Protein AF-A0A376P283-F1 (afdb_monomer)

Secondary structure (DSSP, 8-state):
--PEEEEEEEES--SS-HHHHHTT-SS-S---TT--SS--S--HHHHHHHHHHHHHHHHTTT-TT-EEEEEEEEE-TTSSEEEEEEEEE--PPPP-----

Mean predicted aligned error: 8.43 Å

pLDDT: mean 79.55, std 17.89, range [42.09, 98.12]

Sequence (100 aa):
MSAEIQQINIVGNHAFTTDELISHFQLRDEVPWWNVVGDRKYQKQKLAGDLETLRSYYLDRGYARFNIDSTQVSLTPDKKGIYVTVNITEGDQYKLLALK

InterPro domains:
  IPR010827 POTRA domain, BamA/TamA-like [PF07244] (4-91)
  IPR034746 POTRA domain [PS51779] (3-91)

Nearest PDB structures (foldseek):
  4xga-assembly1_B  TM=9.097E-01  e=1.443E-15  Escherichia coli K-12
  8bwc-assembly1_A  TM=9.001E-01  e=9.049E-16  Escherichia coli
  8q0g-assembly1_A  TM=8.940E-01  e=3.925E-15  Escherichia coli
  8pzv-assembly1_A  TM=9.008E-01  e=2.716E-14  Escherichia coli
  8qpv-assembly1_A  TM=8.974E-01  e=5.292E-14  Escherichia coli

Foldseek 3Di:
DAAAAQDEAEAQDDPDDPCVLCVQAPNDNDDPPVVPPDDSHPDVVSVVVSVVSSVCVLVVQQLVVKDFPDWDWDADPVRRYIYIYTYIHSHDHDDPPPPD

Structure (mmCIF, N/CA/C/O backbone):
data_AF-A0A376P283-F1
#
_entry.id   AF-A0A376P283-F1
#
loop_
_atom_site.group_PDB
_atom_site.id
_atom_site.type_symbol
_atom_site.label_atom_id
_atom_site.label_alt_id
_atom_site.label_comp_id
_atom_site.label_asym_id
_atom_site.label_entity_id
_atom_site.label_seq_id
_atom_site.pdbx_PDB_ins_code
_atom_site.Cartn_x
_atom_site.Cartn_y
_atom_site.Cartn_z
_atom_site.occupancy
_atom_site.B_iso_or_equiv
_atom_site.auth_seq_id
_atom_site.auth_comp_id
_atom_site.auth_asym_id
_atom_site.auth_atom_id
_atom_site.pdbx_PDB_model_num
ATOM 1 N N . MET A 1 1 ? -16.425 5.488 20.708 1.00 42.09 1 MET A N 1
ATOM 2 C CA . MET A 1 1 ? -16.517 4.247 19.913 1.00 42.09 1 MET A CA 1
ATOM 3 C C . MET A 1 1 ? -15.231 4.149 19.110 1.00 42.09 1 MET A C 1
ATOM 5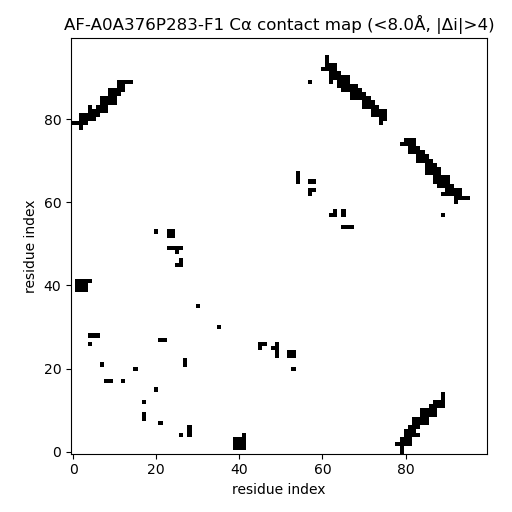 O O . MET A 1 1 ? -14.996 5.013 18.276 1.00 42.09 1 MET A O 1
ATOM 9 N N . SER A 1 2 ? -14.335 3.233 19.469 1.00 51.97 2 SER A N 1
ATOM 10 C CA . SER A 1 2 ? -13.098 2.954 18.730 1.00 51.97 2 SER A CA 1
ATOM 11 C C . SER A 1 2 ? -13.385 1.800 17.779 1.00 51.97 2 SER A C 1
ATOM 13 O O . SER A 1 2 ? -13.722 0.718 18.247 1.00 51.97 2 SER A O 1
ATOM 15 N N . ALA A 1 3 ? -13.334 2.056 16.476 1.00 56.25 3 ALA A N 1
ATOM 16 C CA . ALA A 1 3 ? -13.398 1.004 15.472 1.00 56.25 3 ALA A CA 1
ATOM 17 C C . ALA A 1 3 ? -11.968 0.534 15.178 1.00 56.25 3 ALA A C 1
ATOM 19 O O . ALA A 1 3 ? -11.073 1.365 14.988 1.00 56.25 3 ALA A O 1
ATOM 20 N N . GLU A 1 4 ? -11.766 -0.777 15.199 1.00 63.81 4 GLU A N 1
ATOM 21 C CA . GLU A 1 4 ? -10.474 -1.427 14.982 1.00 63.81 4 GLU A CA 1
ATOM 22 C C . GLU A 1 4 ? -10.350 -1.821 13.508 1.00 63.81 4 GLU A C 1
ATOM 24 O O . GLU A 1 4 ? -11.352 -2.144 12.864 1.00 63.81 4 GLU A O 1
ATOM 29 N N . ILE A 1 5 ? -9.137 -1.776 12.954 1.00 66.62 5 ILE A N 1
ATOM 30 C CA . ILE A 1 5 ? -8.893 -2.369 11.635 1.00 66.62 5 ILE A CA 1
ATOM 31 C C . ILE A 1 5 ? -8.995 -3.879 11.811 1.00 66.62 5 ILE A C 1
ATOM 33 O O . ILE A 1 5 ? -8.424 -4.422 12.751 1.00 66.62 5 ILE A O 1
ATOM 37 N N . GLN A 1 6 ? -9.837 -4.498 10.991 1.00 71.25 6 GLN A N 1
ATOM 38 C CA . GLN A 1 6 ? -10.076 -5.941 11.016 1.00 71.25 6 GLN A CA 1
ATOM 39 C C . GLN A 1 6 ? -9.350 -6.654 9.885 1.00 71.25 6 GLN A C 1
ATOM 41 O O . GLN A 1 6 ? -9.092 -7.849 9.987 1.00 71.25 6 GLN A O 1
ATOM 46 N N . GLN A 1 7 ? -9.152 -5.952 8.767 1.00 81.06 7 GLN A N 1
ATOM 47 C CA . GLN A 1 7 ? -8.518 -6.521 7.596 1.00 81.06 7 GLN A CA 1
ATOM 48 C C . GLN A 1 7 ? -8.046 -5.424 6.645 1.00 81.06 7 GLN A C 1
ATOM 50 O O . GLN A 1 7 ? -8.783 -4.477 6.326 1.00 81.06 7 GLN A O 1
ATOM 55 N N . ILE A 1 8 ? -6.839 -5.613 6.123 1.00 85.50 8 ILE A N 1
ATOM 56 C CA . ILE A 1 8 ? -6.296 -4.872 4.989 1.00 85.50 8 ILE A CA 1
ATOM 57 C C . ILE A 1 8 ? -6.208 -5.829 3.799 1.00 85.50 8 ILE A C 1
ATOM 59 O O . ILE A 1 8 ? -5.693 -6.937 3.912 1.00 85.50 8 ILE A O 1
ATOM 63 N N . ASN A 1 9 ? -6.732 -5.409 2.652 1.00 90.75 9 ASN A N 1
ATOM 64 C CA . ASN A 1 9 ? -6.660 -6.157 1.406 1.00 90.75 9 ASN A CA 1
ATOM 65 C C . ASN A 1 9 ? -5.942 -5.326 0.343 1.00 90.75 9 ASN A C 1
ATOM 67 O O . ASN A 1 9 ? -6.253 -4.148 0.154 1.00 90.75 9 ASN A O 1
ATOM 71 N N . ILE A 1 10 ? -5.011 -5.950 -0.369 1.00 95.25 10 ILE A N 1
ATOM 72 C CA . ILE A 1 10 ? -4.307 -5.346 -1.500 1.00 95.25 10 ILE A CA 1
ATOM 73 C C . ILE A 1 10 ? -4.730 -6.116 -2.747 1.00 95.25 10 ILE A C 1
ATOM 75 O O . ILE A 1 10 ? -4.756 -7.345 -2.731 1.00 95.25 10 ILE A O 1
ATOM 79 N N . VAL A 1 11 ? -5.129 -5.390 -3.790 1.00 96.88 11 VAL A N 1
ATOM 80 C CA . VAL A 1 11 ? -5.591 -5.943 -5.069 1.00 96.88 11 VAL A CA 1
ATOM 81 C C . VAL A 1 11 ? -4.699 -5.415 -6.179 1.00 96.88 11 VAL A C 1
ATOM 83 O O . VAL A 1 11 ? -4.422 -4.219 -6.231 1.00 96.88 11 VAL A O 1
ATOM 86 N N . GLY A 1 12 ? -4.287 -6.302 -7.084 1.00 96.06 12 GLY A N 1
ATOM 87 C CA . GLY A 1 12 ? -3.396 -5.968 -8.197 1.00 96.06 12 GLY A CA 1
ATOM 88 C C . GLY A 1 12 ? -1.918 -6.240 -7.910 1.00 96.06 12 GLY A C 1
ATOM 89 O O . GLY A 1 12 ? -1.095 -6.075 -8.810 1.00 96.06 12 GLY A O 1
ATOM 90 N N . ASN A 1 13 ? -1.579 -6.711 -6.704 1.00 96.62 13 ASN A N 1
ATOM 91 C CA . ASN A 1 13 ? -0.265 -7.279 -6.418 1.00 96.62 13 ASN A CA 1
ATOM 92 C C . ASN A 1 13 ? -0.127 -8.670 -7.053 1.00 96.62 13 ASN A C 1
ATOM 94 O O . ASN A 1 13 ? -0.999 -9.524 -6.901 1.00 96.62 13 ASN A O 1
ATOM 98 N N . HIS A 1 14 ? 0.987 -8.894 -7.741 1.00 95.50 14 HIS A N 1
ATOM 99 C CA . HIS A 1 14 ? 1.332 -10.166 -8.376 1.00 95.50 14 HIS A CA 1
ATOM 100 C C . HIS A 1 14 ? 2.779 -10.558 -8.065 1.00 95.50 14 HIS A C 1
ATOM 102 O O . HIS A 1 14 ? 3.071 -11.743 -7.912 1.00 95.50 14 HIS A O 1
ATOM 108 N N . ALA A 1 15 ? 3.678 -9.578 -7.942 1.00 95.50 15 ALA A N 1
ATOM 109 C CA . ALA A 1 15 ? 5.079 -9.802 -7.606 1.00 95.50 15 ALA A CA 1
ATOM 110 C C . ALA A 1 15 ? 5.308 -10.168 -6.132 1.00 95.50 15 ALA A C 1
ATOM 112 O O . ALA A 1 15 ? 6.239 -10.913 -5.826 1.00 95.50 15 ALA A O 1
ATOM 113 N N . PHE A 1 16 ? 4.466 -9.652 -5.233 1.00 96.12 16 PHE A N 1
ATOM 114 C CA . PHE A 1 16 ? 4.572 -9.856 -3.786 1.00 96.12 16 PHE A CA 1
ATOM 115 C C . PHE A 1 16 ? 3.235 -10.299 -3.207 1.00 96.12 16 PHE A C 1
ATOM 117 O O . PHE A 1 16 ? 2.169 -9.926 -3.703 1.00 96.12 16 PHE A O 1
ATOM 124 N N . THR A 1 17 ? 3.276 -11.089 -2.136 1.00 96.00 17 THR A N 1
ATOM 125 C CA . THR A 1 17 ? 2.047 -11.502 -1.451 1.00 96.00 17 THR A CA 1
ATOM 126 C C . THR A 1 17 ? 1.492 -10.362 -0.602 1.00 96.00 17 THR A C 1
ATOM 128 O O . THR A 1 17 ? 2.228 -9.507 -0.117 1.00 96.00 17 THR A O 1
ATOM 131 N N . THR A 1 18 ? 0.176 -10.350 -0.403 1.00 93.00 18 THR A N 1
ATOM 132 C CA . THR A 1 18 ? -0.494 -9.329 0.412 1.00 93.00 18 THR A CA 1
ATOM 133 C C . THR A 1 18 ? 0.038 -9.323 1.849 1.00 93.00 18 THR A C 1
ATOM 135 O O . THR A 1 18 ? 0.289 -8.255 2.397 1.00 93.00 18 THR A O 1
ATOM 138 N N . ASP A 1 19 ? 0.297 -10.503 2.419 1.00 90.56 19 ASP A N 1
ATOM 139 C CA . ASP A 1 19 ? 0.876 -10.670 3.758 1.00 90.56 19 ASP A CA 1
ATOM 140 C C . ASP A 1 19 ? 2.286 -10.066 3.867 1.00 90.56 19 ASP A C 1
ATOM 142 O O . ASP A 1 19 ? 2.591 -9.354 4.822 1.00 90.56 19 ASP A O 1
ATOM 146 N N . GLU A 1 20 ? 3.130 -10.283 2.851 1.00 92.88 20 GLU A N 1
ATOM 147 C CA . GLU A 1 20 ? 4.474 -9.697 2.790 1.00 92.88 20 GLU A CA 1
ATOM 148 C C . GLU A 1 20 ? 4.411 -8.168 2.827 1.00 92.88 20 GLU A C 1
ATOM 150 O O . GLU A 1 20 ? 5.100 -7.534 3.623 1.00 92.88 20 GLU A O 1
ATOM 155 N N . LEU A 1 21 ? 3.540 -7.573 2.011 1.00 93.25 21 LEU A N 1
ATOM 156 C CA . LEU A 1 21 ? 3.376 -6.123 1.940 1.00 93.25 21 LEU A CA 1
ATOM 157 C C . LEU A 1 21 ? 2.824 -5.548 3.255 1.00 93.25 21 LEU A C 1
ATOM 159 O O . LEU A 1 21 ? 3.337 -4.546 3.756 1.00 93.25 21 LEU A O 1
ATOM 163 N N . ILE A 1 22 ? 1.817 -6.200 3.845 1.00 88.88 22 ILE A N 1
ATOM 164 C CA . ILE A 1 22 ? 1.189 -5.771 5.104 1.00 88.88 22 ILE A CA 1
ATOM 165 C C . ILE A 1 22 ? 2.137 -5.947 6.296 1.00 88.88 22 ILE A C 1
ATOM 167 O O . ILE A 1 22 ? 2.073 -5.164 7.242 1.00 88.88 22 ILE A O 1
ATOM 171 N N . SER A 1 23 ? 3.079 -6.894 6.255 1.00 88.12 23 SER A N 1
ATOM 172 C CA . SER A 1 23 ? 4.085 -7.048 7.314 1.00 88.12 23 SER A CA 1
ATOM 173 C C . SER A 1 23 ? 4.959 -5.799 7.508 1.00 88.12 23 SER A C 1
ATOM 175 O O . SER A 1 23 ? 5.594 -5.661 8.558 1.00 88.12 23 SER A O 1
ATOM 177 N N . HIS A 1 24 ? 5.011 -4.897 6.524 1.00 87.06 24 HIS A N 1
ATOM 178 C CA . HIS A 1 24 ? 5.721 -3.622 6.617 1.00 87.06 24 HIS A CA 1
ATOM 179 C C . HIS A 1 24 ? 4.855 -2.471 7.150 1.00 87.06 24 HIS A C 1
ATOM 181 O O . HIS A 1 24 ? 5.386 -1.396 7.429 1.00 87.06 24 HIS A O 1
ATOM 187 N N . PHE A 1 25 ? 3.544 -2.672 7.304 1.00 85.12 25 PHE A N 1
ATOM 188 C CA . PHE A 1 25 ? 2.618 -1.631 7.737 1.00 85.12 25 PHE A CA 1
ATOM 189 C C . PHE A 1 25 ? 2.644 -1.444 9.256 1.00 85.12 25 PHE A C 1
ATOM 191 O O . PHE A 1 25 ? 2.791 -2.379 10.048 1.00 85.12 25 PHE A O 1
ATOM 198 N N . GLN A 1 26 ? 2.465 -0.197 9.678 1.00 72.81 26 GLN A N 1
ATOM 199 C CA . GLN A 1 26 ? 2.303 0.196 11.071 1.00 72.81 26 GLN A CA 1
ATOM 200 C C . GLN A 1 26 ? 0.880 -0.075 11.573 1.00 72.81 26 GLN A C 1
ATOM 202 O O . GLN A 1 26 ? 0.687 -0.312 12.771 1.00 72.81 26 GLN A O 1
ATOM 207 N N . LEU A 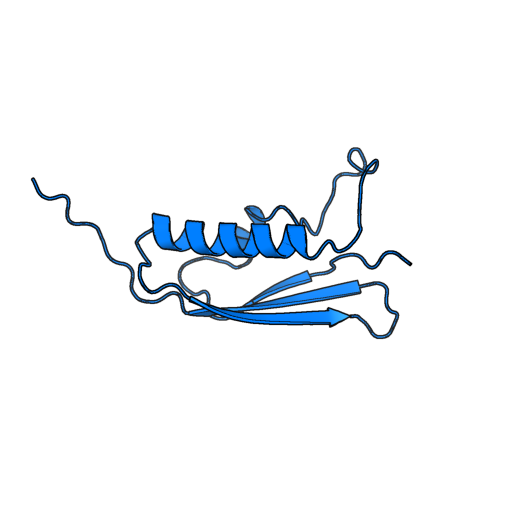1 27 ? -0.120 -0.056 10.684 1.00 67.56 27 LEU A N 1
ATOM 208 C CA . LEU A 1 27 ? -1.468 -0.555 10.948 1.00 67.56 27 LEU A CA 1
ATOM 209 C C . LEU A 1 27 ? -1.447 -2.089 11.032 1.00 67.56 27 LEU A C 1
ATOM 211 O O . LEU A 1 27 ? -1.836 -2.778 10.099 1.00 67.56 27 LEU A O 1
ATOM 215 N N . ARG A 1 28 ? -0.976 -2.645 12.151 1.00 60.19 28 ARG A N 1
ATOM 216 C CA . ARG A 1 28 ? -1.061 -4.093 12.398 1.00 60.19 28 ARG A CA 1
ATOM 217 C C . ARG A 1 28 ? -2.469 -4.489 12.850 1.00 60.19 28 ARG A C 1
ATOM 219 O O . ARG A 1 28 ? -2.984 -3.907 13.806 1.00 60.19 28 ARG A O 1
ATOM 226 N N . ASP A 1 29 ? -3.012 -5.538 12.228 1.00 54.59 29 ASP A N 1
ATOM 227 C CA . ASP A 1 29 ? -4.205 -6.290 12.662 1.00 54.59 29 ASP A CA 1
ATOM 228 C C . ASP A 1 29 ? -4.000 -6.991 14.026 1.00 54.59 29 ASP A C 1
ATOM 230 O O . ASP A 1 29 ? -4.952 -7.298 14.740 1.00 54.59 29 ASP A O 1
ATOM 234 N N . GLU A 1 30 ? -2.746 -7.162 14.461 1.00 47.16 30 GLU A N 1
ATOM 235 C CA . GLU A 1 30 ? -2.396 -7.774 15.743 1.00 47.16 30 GLU A CA 1
ATOM 236 C C . GLU A 1 30 ? -1.431 -6.879 16.528 1.00 47.16 30 GLU A C 1
ATOM 238 O O . GLU A 1 30 ? -0.220 -6.849 16.294 1.00 47.16 30 GLU A O 1
ATOM 243 N N . VAL A 1 31 ? -1.972 -6.130 17.489 1.00 47.91 31 VAL A N 1
ATOM 244 C CA . VAL A 1 31 ? -1.162 -5.434 18.495 1.00 47.91 31 VAL A CA 1
ATOM 245 C C . VAL A 1 31 ? -0.958 -6.387 19.679 1.00 47.91 31 VAL A C 1
ATOM 247 O O . VAL A 1 31 ? -1.959 -6.771 20.293 1.00 47.91 31 VAL A O 1
ATOM 250 N N . PRO A 1 32 ? 0.289 -6.748 20.052 1.00 43.31 32 PRO A N 1
ATOM 251 C CA . PRO A 1 32 ? 0.560 -7.509 21.268 1.00 43.31 32 PRO A CA 1
ATOM 252 C C . PRO A 1 32 ? -0.069 -6.825 22.487 1.00 43.31 32 PRO A C 1
ATOM 254 O O . PRO A 1 32 ? 0.024 -5.607 22.641 1.00 43.31 32 PRO A O 1
ATOM 257 N N . TRP A 1 33 ? -0.673 -7.608 23.379 1.00 45.91 33 TRP A N 1
ATOM 258 C CA . TRP A 1 33 ? -1.388 -7.154 24.582 1.00 45.91 33 TRP A CA 1
ATOM 259 C C . TRP A 1 33 ? -0.538 -6.359 25.598 1.00 45.91 33 TRP A C 1
ATOM 261 O O . TRP A 1 33 ? -1.081 -5.842 26.572 1.00 45.91 33 TRP A O 1
ATOM 271 N N . TRP A 1 34 ? 0.771 -6.210 25.374 1.00 50.75 34 TRP A N 1
ATOM 272 C CA . TRP A 1 34 ? 1.647 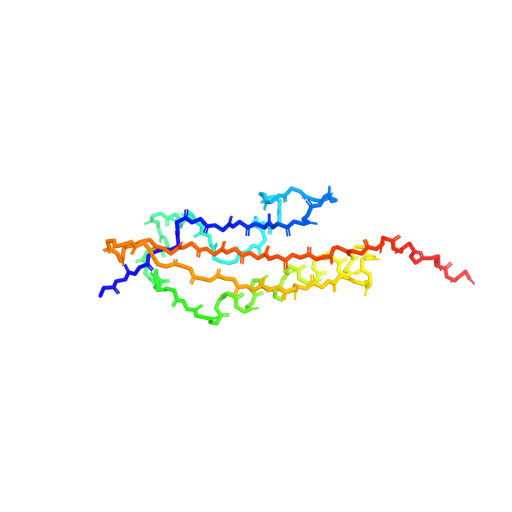-5.307 26.132 1.00 50.75 34 TRP A CA 1
ATOM 273 C C . TRP A 1 34 ? 1.770 -3.891 25.544 1.00 50.75 34 TRP A C 1
ATOM 275 O O . TRP A 1 34 ? 2.215 -2.990 26.245 1.00 50.75 34 TRP A O 1
ATOM 285 N N . ASN A 1 35 ? 1.322 -3.654 24.306 1.00 49.34 35 ASN A N 1
ATOM 286 C CA . ASN A 1 35 ? 1.384 -2.348 23.629 1.00 49.34 35 ASN A CA 1
ATOM 287 C C . ASN A 1 35 ? 0.080 -1.526 23.754 1.00 49.34 35 ASN A C 1
ATOM 289 O O . ASN A 1 35 ? -0.162 -0.597 22.986 1.00 49.34 35 ASN A O 1
ATOM 293 N N . VAL A 1 36 ? -0.791 -1.856 24.714 1.00 44.69 36 VAL A N 1
ATOM 294 C CA . VAL A 1 36 ? -2.183 -1.355 24.812 1.00 44.69 36 VAL A CA 1
ATOM 295 C C . VAL A 1 36 ? -2.297 -0.028 25.579 1.00 44.69 36 VAL A C 1
ATOM 297 O O . VAL A 1 36 ? -3.340 0.291 26.144 1.00 44.69 36 VAL A O 1
ATOM 300 N N . VAL A 1 37 ? -1.241 0.786 25.583 1.00 43.81 37 VAL A N 1
ATOM 301 C CA . VAL A 1 37 ? -1.263 2.147 26.145 1.00 43.81 37 VAL A CA 1
ATOM 302 C C . VAL A 1 37 ? -1.024 3.153 25.018 1.00 43.81 37 VAL A C 1
ATOM 304 O O . VAL A 1 37 ? -0.058 3.904 25.023 1.00 43.81 37 VAL A O 1
ATOM 307 N N . GLY A 1 38 ? -1.874 3.140 23.989 1.00 43.94 38 GLY A N 1
ATOM 308 C CA . GLY A 1 38 ? -1.815 4.162 22.941 1.00 43.94 38 GLY A CA 1
ATOM 309 C C . GLY A 1 38 ? -2.523 3.781 21.648 1.00 43.94 38 GLY A C 1
ATOM 310 O O . GLY A 1 38 ? -1.957 3.122 20.786 1.00 43.94 38 GLY A O 1
ATOM 311 N N . ASP A 1 39 ? -3.747 4.274 21.478 1.00 47.38 39 ASP A N 1
ATOM 312 C CA . ASP A 1 39 ? -4.362 4.496 20.165 1.00 47.38 39 ASP A CA 1
ATOM 313 C C . ASP A 1 39 ? -4.567 3.275 19.241 1.00 47.38 39 ASP A C 1
ATOM 315 O O . ASP A 1 39 ? -4.049 3.201 18.124 1.00 47.38 39 ASP A O 1
ATOM 319 N N . ARG A 1 40 ? -5.512 2.406 19.629 1.00 50.38 40 ARG A N 1
ATOM 320 C CA . ARG A 1 40 ? -6.331 1.594 18.699 1.00 50.38 40 ARG A CA 1
ATOM 321 C C . ARG A 1 40 ? -7.407 2.435 17.978 1.00 50.38 40 ARG A C 1
ATOM 323 O O . ARG A 1 40 ? -8.534 1.996 17.771 1.00 50.38 40 ARG A O 1
ATOM 330 N N . LYS A 1 41 ? -7.111 3.698 17.657 1.00 54.12 41 LYS A N 1
ATOM 331 C CA . LYS A 1 41 ? -7.981 4.535 16.820 1.00 54.12 41 LYS A CA 1
ATOM 332 C C . LYS A 1 41 ? -7.501 4.409 15.383 1.00 54.12 41 LYS A C 1
ATOM 334 O O . LYS A 1 41 ? -6.310 4.559 15.127 1.00 54.12 41 LYS A O 1
ATOM 339 N N . TYR A 1 42 ? -8.424 4.201 14.447 1.00 52.66 42 TYR A N 1
ATOM 340 C CA . TYR A 1 42 ? -8.161 4.472 13.039 1.00 52.66 42 TYR A CA 1
ATOM 341 C C . TYR A 1 42 ? -7.700 5.924 12.893 1.00 52.66 42 TYR A C 1
ATOM 343 O O . TYR A 1 42 ? -8.487 6.869 12.9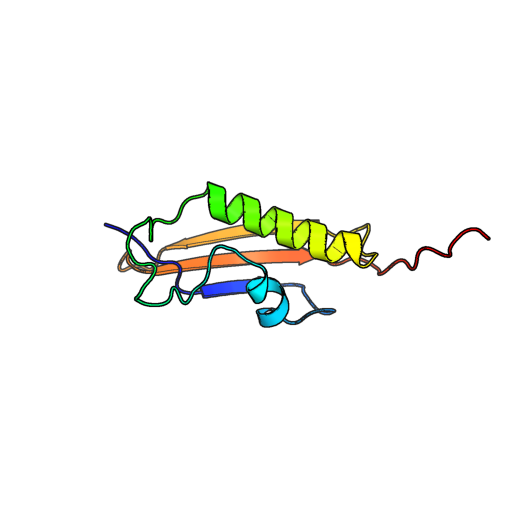80 1.00 52.66 42 TYR A O 1
ATOM 351 N N . GLN A 1 43 ? -6.396 6.102 12.731 1.00 63.03 43 GLN A N 1
ATOM 352 C CA . GLN A 1 43 ? -5.788 7.389 12.465 1.00 63.03 43 GLN A CA 1
ATOM 353 C C . GLN A 1 43 ? -5.506 7.412 10.972 1.00 63.03 43 GLN A C 1
ATOM 355 O O . GLN A 1 43 ? -4.610 6.717 10.503 1.00 63.03 43 GLN A O 1
ATOM 360 N N . LYS A 1 44 ? -6.254 8.229 10.219 1.00 66.88 44 LYS A N 1
ATOM 361 C CA . LYS A 1 44 ? -6.016 8.455 8.780 1.00 66.88 44 LYS A CA 1
ATOM 362 C C . LYS A 1 44 ? -4.533 8.720 8.460 1.00 66.88 44 LYS A C 1
ATOM 364 O O . LYS A 1 44 ? -4.075 8.382 7.379 1.00 66.88 44 LYS A O 1
ATOM 369 N N . GLN A 1 45 ? -3.795 9.290 9.415 1.00 69.00 45 GLN A N 1
ATOM 370 C CA . GLN A 1 45 ? -2.354 9.528 9.333 1.00 69.00 45 GLN A CA 1
ATOM 371 C C . GLN A 1 45 ? -1.519 8.242 9.253 1.00 69.00 45 GLN A C 1
ATOM 373 O O . GLN A 1 45 ? -0.598 8.190 8.447 1.00 69.00 45 GLN A O 1
ATOM 378 N N . LYS A 1 46 ? -1.850 7.199 10.028 1.00 77.12 46 LYS A N 1
ATOM 379 C CA . LYS A 1 46 ? -1.143 5.909 9.966 1.00 77.12 46 LYS A CA 1
ATOM 380 C C . LYS A 1 46 ? -1.355 5.233 8.611 1.00 77.12 46 LYS A C 1
ATOM 382 O O . LYS A 1 46 ? -0.391 4.806 7.997 1.00 77.12 46 LYS A O 1
ATOM 387 N N . LEU A 1 47 ? -2.589 5.261 8.093 1.00 82.94 47 LEU A N 1
ATOM 388 C CA . LEU A 1 47 ? -2.887 4.730 6.758 1.00 82.94 47 LEU A CA 1
ATOM 389 C C . LEU A 1 47 ? -2.087 5.452 5.672 1.00 82.94 47 LEU A C 1
ATOM 391 O O . LEU A 1 47 ? -1.536 4.805 4.794 1.00 82.94 47 LEU A O 1
ATOM 395 N N . ALA A 1 48 ? -1.987 6.780 5.742 1.00 86.31 48 ALA A N 1
ATOM 396 C CA . ALA A 1 48 ? -1.176 7.534 4.791 1.00 86.31 48 ALA A CA 1
ATOM 397 C C . ALA A 1 48 ? 0.311 7.125 4.835 1.00 86.31 48 ALA A C 1
ATOM 399 O O . ALA A 1 48 ? 0.925 6.983 3.782 1.00 86.31 48 ALA A O 1
ATOM 400 N N . GLY A 1 49 ? 0.869 6.890 6.029 1.00 89.38 49 GLY A N 1
ATOM 401 C CA . GLY A 1 49 ? 2.243 6.398 6.183 1.00 89.38 49 GLY A CA 1
ATOM 402 C C . GLY A 1 49 ? 2.446 4.983 5.631 1.00 89.38 49 GLY A C 1
ATOM 403 O O . GLY A 1 49 ? 3.462 4.708 4.995 1.00 89.38 49 GLY A O 1
ATOM 404 N N . ASP A 1 50 ? 1.461 4.106 5.801 1.00 89.88 50 ASP A N 1
ATOM 405 C CA . ASP A 1 50 ? 1.509 2.741 5.271 1.00 89.88 50 ASP A CA 1
ATOM 406 C C . ASP A 1 50 ? 1.402 2.706 3.743 1.00 89.88 50 ASP A C 1
ATOM 408 O O . ASP A 1 50 ? 2.131 1.965 3.086 1.00 89.88 50 ASP A O 1
ATOM 412 N N . LEU A 1 51 ? 0.565 3.563 3.150 1.00 93.56 51 LEU A N 1
ATOM 413 C CA . LEU A 1 51 ? 0.493 3.719 1.694 1.00 93.56 51 LEU A CA 1
ATOM 414 C C . LEU A 1 51 ? 1.808 4.251 1.110 1.00 93.56 51 LEU A C 1
ATOM 416 O O . LEU A 1 51 ? 2.218 3.816 0.034 1.00 93.56 51 LEU A O 1
ATOM 420 N N . GLU A 1 52 ? 2.485 5.161 1.812 1.00 94.12 52 GLU A N 1
ATOM 421 C CA . GLU A 1 52 ? 3.811 5.621 1.396 1.00 94.12 52 GLU A CA 1
ATOM 422 C C . GLU A 1 52 ? 4.853 4.507 1.533 1.00 94.12 52 GLU A C 1
ATOM 424 O O . GLU A 1 52 ? 5.634 4.283 0.615 1.00 94.12 52 GLU A O 1
ATOM 429 N N . THR A 1 53 ? 4.800 3.731 2.619 1.00 94.69 53 THR A N 1
ATOM 430 C CA . THR A 1 53 ? 5.659 2.553 2.813 1.00 94.69 53 THR A CA 1
ATOM 431 C C . THR A 1 53 ? 5.484 1.544 1.679 1.00 94.69 53 THR A C 1
ATOM 433 O O . THR A 1 53 ? 6.473 1.064 1.124 1.00 94.69 53 THR A O 1
ATOM 436 N N . LEU A 1 54 ? 4.238 1.270 1.278 1.00 95.81 54 LEU A N 1
ATOM 437 C CA . LEU A 1 54 ? 3.924 0.419 0.131 1.00 95.81 54 LEU A CA 1
ATOM 438 C C . LEU A 1 54 ? 4.542 0.972 -1.157 1.00 95.81 54 LEU A C 1
ATOM 440 O O . LEU A 1 54 ? 5.170 0.236 -1.913 1.00 95.81 54 LEU A O 1
ATOM 444 N N . ARG A 1 55 ? 4.399 2.279 -1.397 1.00 96.19 55 ARG A N 1
ATOM 445 C CA . ARG A 1 55 ? 4.975 2.944 -2.568 1.00 96.19 55 ARG A CA 1
ATOM 446 C C . ARG A 1 55 ? 6.494 2.816 -2.598 1.00 96.19 55 ARG A C 1
ATOM 448 O O . ARG A 1 55 ? 7.036 2.390 -3.618 1.00 96.19 55 ARG A O 1
ATOM 455 N N . SER A 1 56 ? 7.176 3.137 -1.502 1.00 95.94 56 SER A N 1
ATOM 456 C CA . SER A 1 56 ? 8.631 2.995 -1.405 1.00 95.94 56 SER A CA 1
ATOM 457 C C . SER A 1 56 ? 9.066 1.547 -1.633 1.00 95.94 56 SER A C 1
ATOM 459 O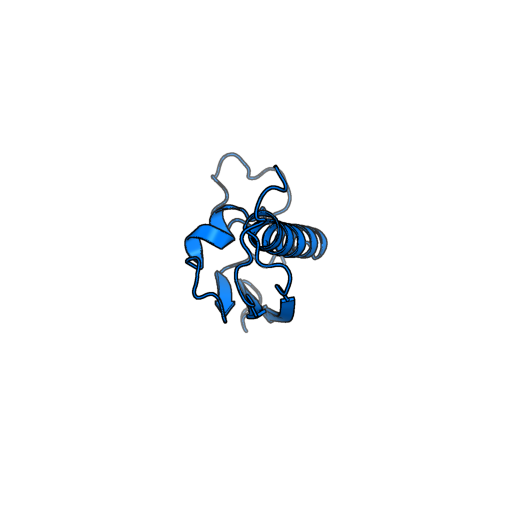 O . SER A 1 56 ? 9.962 1.308 -2.437 1.00 95.94 56 SER A O 1
ATOM 461 N N . TYR A 1 57 ? 8.364 0.573 -1.040 1.00 95.88 57 TYR A N 1
ATOM 462 C CA . TYR A 1 57 ? 8.674 -0.855 -1.171 1.00 95.88 57 TYR A CA 1
ATOM 463 C C . TYR A 1 57 ? 8.827 -1.309 -2.629 1.00 95.88 57 TYR A C 1
ATOM 465 O O . TYR A 1 57 ? 9.782 -2.021 -2.966 1.00 95.88 57 TYR A O 1
ATOM 473 N N . TYR A 1 58 ? 7.896 -0.884 -3.485 1.00 96.44 58 TYR A N 1
ATOM 474 C CA . TYR A 1 58 ? 7.904 -1.181 -4.915 1.00 96.44 58 TYR A CA 1
ATOM 475 C C . TYR A 1 58 ? 8.963 -0.368 -5.671 1.00 96.44 58 TYR A C 1
ATOM 477 O O . TYR A 1 58 ? 9.716 -0.935 -6.471 1.00 96.44 58 TYR A O 1
ATOM 485 N N . LEU A 1 59 ? 9.076 0.937 -5.405 1.00 94.12 59 LEU A N 1
ATOM 486 C CA . LEU A 1 59 ? 10.055 1.801 -6.075 1.00 94.12 59 LEU A CA 1
ATOM 487 C C . LEU A 1 59 ? 11.500 1.336 -5.829 1.00 94.12 59 LEU A C 1
ATOM 489 O O . LEU A 1 59 ? 12.266 1.215 -6.786 1.00 94.12 59 LEU A O 1
ATOM 493 N N . ASP A 1 60 ? 11.844 0.975 -4.590 1.00 93.88 60 ASP A N 1
ATOM 494 C CA . ASP A 1 60 ? 13.169 0.459 -4.212 1.00 93.88 60 ASP A CA 1
ATOM 495 C C . ASP A 1 60 ? 13.527 -0.863 -4.915 1.00 93.88 60 ASP A C 1
ATOM 497 O O . ASP A 1 60 ? 14.698 -1.219 -5.047 1.00 93.88 60 ASP A O 1
ATOM 501 N N . ARG A 1 61 ? 12.524 -1.600 -5.407 1.00 94.25 61 ARG A N 1
ATOM 502 C CA . ARG A 1 61 ? 12.692 -2.881 -6.117 1.00 94.25 61 ARG A CA 1
ATOM 503 C C . ARG A 1 61 ? 12.626 -2.750 -7.638 1.00 94.25 61 ARG A C 1
ATOM 505 O O . ARG A 1 61 ? 12.625 -3.767 -8.338 1.00 94.25 61 ARG A O 1
ATOM 512 N N . GLY A 1 62 ? 12.609 -1.519 -8.149 1.00 94.06 62 GLY A N 1
ATOM 513 C CA . GLY A 1 62 ? 12.664 -1.222 -9.579 1.00 94.06 62 GLY A CA 1
ATOM 514 C C . GLY A 1 62 ? 11.303 -1.068 -10.255 1.00 94.06 62 GLY A C 1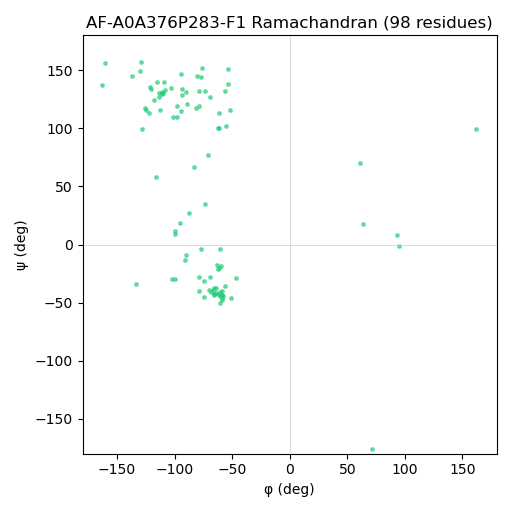
ATOM 515 O O . GLY A 1 62 ? 11.254 -0.935 -11.475 1.00 94.06 62 GLY A O 1
ATOM 516 N N . TYR A 1 63 ? 10.198 -1.044 -9.510 1.00 96.00 63 TYR A N 1
ATOM 517 C CA . TYR A 1 63 ? 8.861 -0.819 -10.068 1.00 96.00 63 TYR A CA 1
ATOM 518 C C . TYR A 1 63 ? 8.595 0.680 -10.245 1.00 96.00 63 TYR A C 1
ATOM 520 O O . TYR A 1 63 ? 7.759 1.275 -9.574 1.00 96.00 63 TYR A O 1
ATOM 528 N N . ALA A 1 64 ? 9.330 1.325 -11.155 1.00 92.69 64 ALA A N 1
ATOM 529 C CA . ALA A 1 64 ? 9.293 2.781 -11.349 1.00 92.69 64 ALA A CA 1
ATOM 530 C C . ALA A 1 64 ? 7.914 3.328 -11.771 1.00 92.69 64 ALA A C 1
ATOM 532 O O . ALA A 1 64 ? 7.646 4.519 -11.629 1.00 92.69 64 ALA A O 1
ATOM 533 N N . ARG A 1 65 ? 7.050 2.462 -12.315 1.00 94.50 65 ARG A N 1
ATOM 534 C CA . ARG A 1 65 ? 5.675 2.784 -12.725 1.00 94.50 65 ARG A CA 1
ATOM 535 C C . ARG A 1 65 ? 4.624 2.363 -11.697 1.00 94.50 65 ARG A C 1
ATOM 537 O O . ARG A 1 65 ? 3.441 2.378 -12.025 1.00 94.50 65 ARG A O 1
ATOM 544 N N . PHE A 1 66 ? 5.045 2.000 -10.487 1.00 97.38 66 PHE A N 1
ATOM 545 C CA . PHE A 1 66 ? 4.131 1.637 -9.416 1.00 97.38 66 PHE A CA 1
ATOM 546 C C . PHE A 1 66 ? 3.133 2.763 -9.134 1.00 97.38 66 PHE A C 1
ATOM 548 O O . PHE A 1 66 ? 3.512 3.928 -8.953 1.00 97.38 66 PHE A O 1
ATOM 555 N N . ASN A 1 67 ? 1.856 2.401 -9.040 1.00 97.19 67 ASN A N 1
ATOM 556 C CA . ASN A 1 67 ? 0.789 3.322 -8.694 1.00 97.19 67 ASN A CA 1
ATOM 557 C C . ASN A 1 67 ? -0.200 2.716 -7.694 1.00 97.19 67 ASN A C 1
ATOM 559 O O . ASN A 1 67 ? -0.530 1.534 -7.753 1.00 97.19 67 ASN A O 1
ATOM 563 N N . ILE A 1 68 ? -0.712 3.569 -6.806 1.00 97.31 68 ILE A N 1
ATOM 564 C CA . ILE A 1 68 ? -1.876 3.267 -5.972 1.00 97.31 68 ILE A CA 1
ATOM 565 C C . ILE A 1 68 ? -3.070 3.901 -6.673 1.00 97.31 68 ILE A C 1
ATOM 567 O O . ILE A 1 68 ? -3.182 5.126 -6.720 1.00 97.31 68 ILE A O 1
ATOM 571 N N . ASP A 1 69 ? -3.941 3.072 -7.233 1.00 97.12 69 ASP A N 1
ATOM 572 C CA . ASP A 1 69 ? -5.059 3.522 -8.060 1.00 97.12 69 ASP A CA 1
ATOM 573 C C . ASP A 1 69 ? -6.213 4.032 -7.199 1.00 97.12 69 ASP A C 1
ATOM 575 O O . ASP A 1 69 ? -6.854 5.033 -7.515 1.00 97.12 69 ASP A O 1
ATOM 579 N N . SER A 1 70 ? -6.486 3.352 -6.0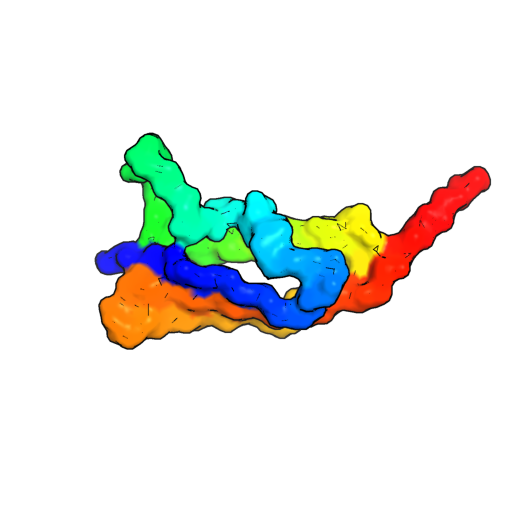83 1.00 93.56 70 SER A N 1
ATOM 580 C CA . SER A 1 70 ? -7.486 3.806 -5.118 1.00 93.56 70 SER A CA 1
ATOM 581 C C . SER A 1 70 ? -7.306 3.175 -3.743 1.00 93.56 70 SER A C 1
ATOM 583 O O . SER A 1 70 ? -6.771 2.077 -3.591 1.00 93.56 70 SER A O 1
ATOM 585 N N . THR A 1 71 ? -7.822 3.866 -2.729 1.00 92.50 71 THR A N 1
ATOM 586 C CA . THR A 1 71 ? -7.926 3.357 -1.362 1.00 92.50 71 THR A CA 1
ATOM 587 C C . THR A 1 71 ? -9.368 3.485 -0.900 1.00 92.50 71 THR A C 1
ATOM 589 O O . THR A 1 71 ? -9.915 4.585 -0.819 1.00 92.50 71 THR A O 1
ATOM 592 N N . GLN A 1 72 ? -9.992 2.352 -0.606 1.00 91.38 72 GLN A N 1
ATOM 593 C CA . GLN A 1 72 ? -11.366 2.264 -0.136 1.00 91.38 72 GLN A CA 1
ATOM 594 C C . GLN A 1 72 ? -11.364 1.887 1.340 1.00 91.38 72 GLN A C 1
ATOM 596 O O . GLN A 1 72 ? -10.666 0.964 1.755 1.00 91.38 72 GLN A O 1
ATOM 601 N N . VAL A 1 73 ? -12.154 2.604 2.135 1.00 86.56 73 VAL A N 1
ATOM 602 C CA . VAL A 1 73 ? -12.269 2.377 3.577 1.00 86.56 73 VAL A CA 1
ATOM 603 C C . VAL A 1 73 ? -13.735 2.155 3.892 1.00 86.56 73 VAL A C 1
ATOM 605 O O . VAL A 1 73 ? -14.553 3.056 3.713 1.00 86.56 73 VAL A O 1
ATOM 608 N N . SER A 1 74 ? -14.055 0.952 4.354 1.00 83.00 74 SER A N 1
ATOM 609 C CA . SER A 1 74 ? -15.414 0.545 4.694 1.00 83.00 74 SER A CA 1
ATOM 610 C C . SER A 1 74 ? -15.522 0.266 6.182 1.00 83.00 74 SER A C 1
ATOM 612 O O . SER A 1 74 ? -14.631 -0.325 6.788 1.00 83.00 74 SER A O 1
ATOM 614 N N . LEU A 1 75 ? -16.631 0.690 6.776 1.00 78.81 75 LEU A N 1
ATOM 615 C CA . LEU A 1 75 ? -16.970 0.384 8.156 1.00 78.81 75 LEU A CA 1
ATOM 616 C C . LEU A 1 75 ? -18.031 -0.717 8.158 1.00 78.81 75 LEU A C 1
ATOM 618 O O . LEU A 1 75 ? -19.007 -0.646 7.413 1.00 78.81 75 LEU A O 1
ATOM 622 N N . THR A 1 76 ? -17.845 -1.717 9.008 1.00 76.19 76 THR A N 1
ATOM 623 C CA . THR A 1 76 ? -18.858 -2.746 9.283 1.00 76.19 76 THR A CA 1
ATOM 624 C C . THR A 1 76 ? -20.204 -2.135 9.689 1.00 76.19 76 THR A C 1
ATOM 626 O O . THR A 1 76 ? -20.234 -1.066 10.311 1.00 76.19 76 THR A O 1
ATOM 629 N N . PRO A 1 77 ? -21.333 -2.818 9.415 1.00 80.75 77 PRO A N 1
ATOM 630 C CA . PRO A 1 77 ? -22.657 -2.353 9.833 1.00 80.75 77 PRO A CA 1
ATOM 631 C C . PRO A 1 77 ? -22.770 -2.121 11.347 1.00 80.75 77 PRO A C 1
ATOM 633 O O . PRO A 1 77 ? -23.423 -1.173 11.783 1.00 80.75 77 PRO A O 1
ATOM 636 N N . ASP A 1 78 ? -22.096 -2.950 12.152 1.00 80.81 78 ASP A N 1
ATOM 637 C CA . ASP A 1 78 ? -22.037 -2.829 13.614 1.00 80.81 78 ASP A CA 1
ATOM 638 C C . ASP A 1 78 ? -21.078 -1.728 14.113 1.00 80.81 78 ASP A C 1
ATOM 640 O O . ASP A 1 78 ? -21.043 -1.437 15.311 1.00 80.81 78 ASP A O 1
ATOM 644 N N . LYS A 1 79 ? -20.357 -1.064 13.198 1.00 72.38 79 LYS A N 1
ATOM 645 C CA . LYS A 1 79 ? -19.411 0.035 13.441 1.00 72.38 79 LYS A CA 1
ATOM 646 C C . LYS A 1 79 ? -18.189 -0.328 14.290 1.00 72.38 79 LYS A C 1
ATOM 648 O O . LYS A 1 79 ? -17.538 0.585 14.804 1.00 72.38 79 LYS A O 1
ATOM 653 N N . LYS A 1 80 ? -17.858 -1.614 14.452 1.00 72.75 80 LYS A N 1
ATOM 654 C CA . LYS A 1 80 ? -16.701 -2.048 15.258 1.00 72.75 80 LYS A CA 1
ATOM 655 C C . LYS A 1 80 ? -15.475 -2.383 14.419 1.00 72.75 80 LYS A C 1
ATOM 657 O O . LYS A 1 80 ? -14.362 -2.177 14.891 1.00 72.75 80 LYS A O 1
ATOM 662 N N . GLY A 1 81 ? -15.671 -2.841 13.188 1.00 72.44 81 GLY A N 1
ATOM 663 C CA . GLY A 1 81 ? -14.600 -3.201 12.261 1.00 72.44 81 GLY A CA 1
ATOM 664 C C . GLY A 1 81 ? -14.435 -2.239 11.090 1.00 72.44 81 GLY A C 1
ATOM 665 O O . GLY A 1 81 ? -15.430 -1.801 10.507 1.00 72.44 81 GLY A O 1
ATOM 666 N N . ILE A 1 82 ? -13.187 -1.950 10.731 1.00 79.62 82 ILE A N 1
ATOM 667 C CA . ILE A 1 82 ? -12.792 -1.208 9.532 1.00 79.62 82 ILE A CA 1
ATOM 668 C C . ILE A 1 82 ? -12.084 -2.158 8.568 1.00 79.62 82 ILE A C 1
ATOM 670 O O . ILE A 1 82 ? -11.154 -2.863 8.956 1.00 79.62 82 ILE A O 1
ATOM 674 N N . TYR A 1 83 ? -12.507 -2.118 7.309 1.00 85.31 83 TYR A N 1
ATOM 675 C CA . TYR A 1 83 ? -11.897 -2.822 6.189 1.00 85.31 83 TYR A CA 1
ATOM 676 C C . TYR A 1 83 ? -11.241 -1.810 5.260 1.00 85.31 83 TYR A C 1
ATOM 678 O O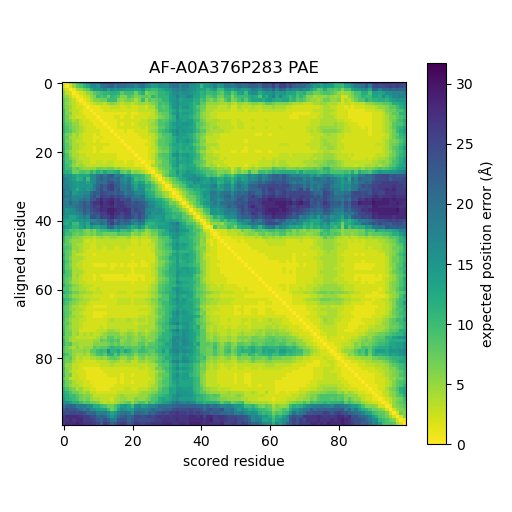 . TYR A 1 83 ? -11.880 -0.837 4.845 1.00 85.31 83 TYR A O 1
ATOM 686 N N . VAL A 1 84 ? -9.978 -2.046 4.918 1.00 87.81 84 VAL A N 1
ATOM 687 C CA . VAL A 1 84 ? -9.233 -1.212 3.971 1.00 87.81 84 VAL A CA 1
ATOM 688 C C . VAL A 1 84 ? -8.931 -2.037 2.731 1.00 87.81 84 VAL A C 1
ATOM 690 O O . VAL A 1 84 ? -8.386 -3.129 2.831 1.00 87.81 84 VAL A O 1
ATOM 693 N N . THR A 1 85 ? -9.289 -1.529 1.555 1.00 92.69 85 THR A N 1
ATOM 694 C CA . THR A 1 85 ? -8.907 -2.123 0.268 1.00 92.69 85 THR A CA 1
ATOM 695 C C . THR A 1 85 ? -8.050 -1.140 -0.509 1.00 92.69 85 THR A C 1
ATOM 697 O O . THR A 1 85 ? -8.464 -0.005 -0.747 1.00 92.69 85 THR A O 1
ATOM 700 N N . VAL A 1 86 ? -6.857 -1.573 -0.900 1.00 95.44 86 VAL A N 1
ATOM 701 C CA . VAL A 1 86 ? -5.907 -0.791 -1.691 1.00 95.44 86 VAL A CA 1
ATOM 702 C C . VAL A 1 86 ? -5.787 -1.442 -3.062 1.00 95.44 86 VAL A C 1
ATOM 704 O O . VAL A 1 86 ? -5.334 -2.578 -3.170 1.00 95.44 86 VAL A O 1
ATOM 707 N N . ASN A 1 87 ? -6.208 -0.732 -4.105 1.00 97.44 87 ASN A N 1
ATOM 708 C CA . ASN A 1 87 ? -6.021 -1.174 -5.484 1.00 97.44 87 ASN A CA 1
ATOM 709 C C . ASN A 1 87 ? -4.725 -0.568 -6.012 1.00 97.44 87 ASN A C 1
ATOM 711 O O . ASN A 1 87 ? -4.529 0.647 -5.894 1.00 97.44 87 ASN A O 1
ATOM 715 N N . ILE A 1 88 ? -3.857 -1.408 -6.564 1.00 98.12 88 ILE A N 1
ATOM 716 C CA . ILE A 1 88 ? -2.549 -1.010 -7.070 1.00 98.12 88 ILE A CA 1
ATOM 717 C C . ILE A 1 88 ? -2.315 -1.509 -8.492 1.00 98.12 88 ILE A C 1
ATOM 719 O O . ILE A 1 88 ? -2.848 -2.534 -8.918 1.00 98.12 88 ILE A O 1
ATOM 723 N N . THR A 1 89 ? -1.406 -0.820 -9.169 1.00 97.94 89 THR A N 1
ATOM 724 C CA . THR A 1 89 ? -0.793 -1.253 -10.416 1.00 97.94 89 THR A CA 1
ATOM 725 C C . THR A 1 89 ? 0.715 -1.304 -10.193 1.00 97.94 89 THR A C 1
ATOM 727 O O . THR A 1 89 ? 1.344 -0.268 -9.983 1.00 97.94 89 THR A O 1
ATOM 730 N N . GLU A 1 90 ? 1.310 -2.502 -10.220 1.00 96.12 90 GLU A N 1
ATOM 731 C CA . GLU A 1 90 ? 2.750 -2.680 -9.954 1.00 96.12 90 GLU A CA 1
ATOM 732 C C . GLU A 1 90 ? 3.62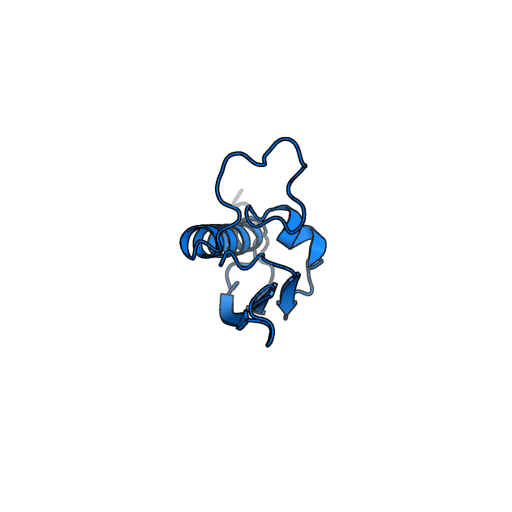1 -2.031 -11.039 1.00 96.12 90 GLU A C 1
ATOM 734 O O . GLU A 1 90 ? 4.641 -1.408 -10.747 1.00 96.12 90 GLU A O 1
ATOM 739 N N . GLY A 1 91 ? 3.187 -2.142 -12.297 1.00 93.62 91 GLY A N 1
ATOM 740 C CA . GLY A 1 91 ? 4.001 -1.794 -13.457 1.00 93.62 91 GLY A CA 1
ATOM 741 C C . GLY A 1 91 ? 5.136 -2.794 -13.697 1.00 93.62 91 GLY A C 1
ATOM 742 O O . GLY A 1 91 ? 5.255 -3.814 -13.021 1.00 93.62 91 GLY A O 1
ATOM 743 N N . ASP A 1 92 ? 5.975 -2.506 -14.689 1.00 92.44 92 ASP A N 1
ATOM 744 C CA . ASP A 1 92 ? 7.114 -3.360 -15.024 1.00 92.44 92 ASP A CA 1
ATOM 745 C C . ASP A 1 92 ? 8.278 -3.171 -14.041 1.00 92.44 92 ASP A C 1
ATOM 747 O O . ASP A 1 92 ? 8.572 -2.053 -13.603 1.00 92.44 92 ASP A O 1
ATOM 751 N N . GLN A 1 93 ? 8.989 -4.263 -13.745 1.00 91.38 93 GLN A N 1
ATOM 752 C CA . GLN A 1 93 ? 10.222 -4.210 -12.967 1.00 91.38 93 GLN A CA 1
ATOM 753 C C . GLN A 1 93 ? 11.403 -3.807 -13.859 1.00 91.38 93 GLN A C 1
ATOM 755 O O . GLN A 1 93 ? 11.814 -4.542 -14.760 1.00 91.38 93 GLN A O 1
ATOM 760 N N . TYR A 1 94 ? 12.013 -2.666 -13.559 1.00 87.50 94 TYR A N 1
ATOM 761 C CA . TYR A 1 94 ? 13.219 -2.188 -14.220 1.00 87.50 94 TYR A CA 1
ATOM 762 C C . TYR A 1 94 ? 14.446 -2.530 -13.378 1.00 87.50 94 TYR A C 1
ATOM 764 O O . TYR A 1 94 ? 14.606 -2.062 -12.251 1.00 87.50 94 TYR A O 1
ATOM 772 N N . LYS A 1 95 ? 15.363 -3.322 -13.937 1.00 77.75 95 LYS A N 1
ATOM 773 C CA . LYS A 1 95 ? 16.702 -3.470 -13.360 1.00 77.75 95 LYS A CA 1
ATOM 774 C C . LYS A 1 95 ? 17.517 -2.248 -13.754 1.00 77.75 95 LYS A C 1
ATOM 776 O O . LYS A 1 95 ? 17.742 -2.025 -14.942 1.00 77.75 95 LYS A O 1
ATOM 781 N N . LEU A 1 96 ? 17.978 -1.480 -12.768 1.00 65.75 96 LEU A N 1
ATOM 782 C CA . LEU A 1 96 ? 19.022 -0.488 -12.998 1.00 65.75 96 LEU A CA 1
ATOM 783 C C . LEU A 1 96 ? 20.266 -1.248 -13.468 1.00 65.75 96 LEU A C 1
ATOM 785 O O . LEU A 1 96 ? 20.970 -1.873 -12.676 1.00 65.75 96 LEU A O 1
ATOM 789 N N . LEU A 1 97 ? 20.502 -1.248 -14.780 1.00 63.91 97 LEU A N 1
ATOM 790 C CA . LEU A 1 97 ? 21.792 -1.618 -15.342 1.00 63.91 97 LEU A CA 1
ATOM 791 C C . LEU A 1 97 ? 22.771 -0.580 -14.802 1.00 63.91 97 LEU A C 1
ATOM 793 O O . LEU A 1 97 ? 22.771 0.560 -15.262 1.00 63.91 97 LEU A O 1
ATOM 797 N N . ALA A 1 98 ? 23.524 -0.942 -13.763 1.00 55.62 98 ALA A N 1
ATOM 798 C CA . ALA A 1 98 ? 24.565 -0.088 -13.221 1.00 55.62 98 ALA A CA 1
ATOM 799 C C . ALA A 1 98 ? 25.465 0.348 -14.385 1.00 55.62 98 ALA A C 1
ATOM 801 O O . ALA A 1 98 ? 26.074 -0.493 -15.053 1.00 55.62 98 ALA A O 1
ATOM 802 N N . LEU A 1 99 ? 25.480 1.652 -14.669 1.00 60.41 99 LEU A N 1
ATOM 803 C CA . LEU A 1 99 ? 26.438 2.236 -15.595 1.00 60.41 99 LEU A CA 1
ATOM 804 C C . LEU A 1 99 ? 27.821 1.981 -14.991 1.00 60.41 99 LEU A C 1
ATOM 806 O O . LEU A 1 99 ? 28.108 2.437 -13.885 1.00 60.41 99 LEU A O 1
ATOM 810 N N . LYS A 1 100 ? 28.596 1.148 -15.685 1.00 46.91 100 LYS A N 1
ATOM 811 C CA . LYS A 1 100 ? 29.962 0.771 -15.329 1.00 46.91 100 LYS A CA 1
ATOM 812 C C . LYS A 1 100 ? 30.916 1.946 -15.508 1.00 46.91 100 LYS A C 1
ATOM 814 O O . LYS A 1 100 ? 30.724 2.696 -16.490 1.00 46.91 100 LYS A O 1
#

Organism: Escherichia coli (NCBI:txid562)

Radius of gyration: 15.7 Å; Cα contacts (8 Å, |Δi|>4): 146; chains: 1; bounding box: 53×21×42 Å

Solvent-accessible surface area (backbone atoms only — not comparable to full-atom values): 6129 Å² total; per-residue (Å²): 137,69,33,36,65,69,46,80,44,67,41,62,69,77,93,55,55,59,65,66,62,52,72,73,34,81,77,56,79,71,75,62,89,86,64,78,85,66,78,73,51,82,46,72,65,52,54,54,53,31,53,48,51,54,51,49,60,40,43,80,66,23,14,79,60,50,44,78,78,47,78,47,80,45,68,42,95,87,57,48,37,29,41,38,39,36,36,38,42,50,60,63,75,47,79,80,75,75,84,126